Protein AF-A0A662U4V3-F1 (afdb_monomer_lite)

Structure (mmCIF, N/CA/C/O backbone):
data_AF-A0A662U4V3-F1
#
_entry.id   AF-A0A662U4V3-F1
#
loop_
_atom_site.group_PDB
_atom_site.id
_atom_site.type_symbol
_atom_site.label_atom_id
_atom_site.label_alt_id
_atom_site.label_comp_id
_atom_site.label_asym_id
_atom_site.label_entity_id
_atom_site.label_seq_id
_atom_site.pdbx_PDB_ins_code
_atom_site.Cartn_x
_atom_site.Cartn_y
_atom_site.Cartn_z
_atom_site.occupancy
_atom_site.B_iso_or_equiv
_atom_site.auth_seq_id
_atom_site.auth_comp_id
_atom_site.auth_asym_id
_atom_site.auth_atom_id
_atom_site.pdbx_PDB_model_num
ATOM 1 N N . MET A 1 1 ? -0.705 -22.284 9.590 1.00 71.38 1 MET A N 1
ATOM 2 C CA . MET A 1 1 ? 0.645 -21.890 10.061 1.00 71.38 1 MET A CA 1
ATOM 3 C C . MET A 1 1 ? 0.669 -20.380 10.175 1.00 71.38 1 MET A C 1
ATOM 5 O O . MET A 1 1 ? 0.145 -19.739 9.277 1.00 71.38 1 MET A O 1
ATOM 9 N N . TYR A 1 2 ? 1.238 -19.827 11.245 1.00 73.19 2 TYR A N 1
ATOM 10 C CA . TYR A 1 2 ? 1.371 -18.377 11.414 1.00 73.19 2 TYR A CA 1
ATOM 11 C C . TYR A 1 2 ? 2.826 -17.975 11.217 1.00 73.19 2 TYR A C 1
ATOM 13 O O . TYR A 1 2 ? 3.727 -18.619 11.755 1.00 73.19 2 TYR A O 1
ATOM 21 N N . THR A 1 3 ? 3.052 -16.923 10.439 1.00 84.19 3 THR A N 1
ATOM 22 C CA . THR A 1 3 ? 4.381 -16.379 10.160 1.00 84.19 3 THR A CA 1
ATOM 23 C C . THR A 1 3 ? 4.456 -14.939 10.651 1.00 84.19 3 THR A C 1
ATOM 25 O O . THR A 1 3 ? 3.456 -14.223 10.704 1.00 84.19 3 THR A O 1
ATOM 28 N N . SER A 1 4 ? 5.649 -14.518 11.068 1.00 83.00 4 SER A N 1
ATOM 29 C CA . SER A 1 4 ? 5.881 -13.163 11.565 1.00 83.00 4 SER A CA 1
ATOM 30 C C . SER A 1 4 ? 6.573 -12.346 10.480 1.00 83.00 4 SER A C 1
ATOM 32 O O . SER A 1 4 ? 7.665 -12.703 10.039 1.00 83.00 4 SER A O 1
ATOM 34 N N . VAL A 1 5 ? 5.942 -11.257 10.040 1.00 85.12 5 VAL A N 1
ATOM 35 C CA . VAL A 1 5 ? 6.480 -10.370 9.000 1.00 85.12 5 VAL A CA 1
ATOM 36 C C . VAL A 1 5 ? 7.008 -9.098 9.651 1.00 85.12 5 VAL A C 1
ATOM 38 O O . VAL A 1 5 ? 6.291 -8.410 10.378 1.00 85.12 5 VAL A O 1
ATOM 41 N N . LYS A 1 6 ? 8.273 -8.758 9.380 1.00 89.19 6 LYS A N 1
ATOM 42 C CA . LYS A 1 6 ? 8.843 -7.476 9.807 1.00 89.19 6 LYS A CA 1
ATOM 43 C C . LYS A 1 6 ? 8.342 -6.373 8.879 1.00 89.19 6 LYS A C 1
ATOM 45 O O . LYS A 1 6 ? 8.596 -6.402 7.680 1.00 89.19 6 LYS A O 1
ATOM 50 N N . LEU A 1 7 ? 7.656 -5.390 9.450 1.00 87.44 7 LEU A N 1
ATOM 51 C CA . LEU A 1 7 ? 7.131 -4.229 8.736 1.00 87.44 7 LEU A CA 1
ATOM 52 C C . LEU A 1 7 ? 7.881 -2.968 9.163 1.00 87.44 7 LEU A C 1
ATOM 54 O O . LEU A 1 7 ? 8.279 -2.827 10.321 1.00 87.44 7 LEU A O 1
ATOM 58 N N . LYS A 1 8 ? 8.034 -2.019 8.234 1.00 92.06 8 LYS A N 1
ATOM 59 C CA . LYS A 1 8 ? 8.493 -0.666 8.571 1.00 92.06 8 LYS A CA 1
ATOM 60 C C . LYS A 1 8 ? 7.479 0.001 9.508 1.00 92.06 8 LYS A C 1
ATOM 62 O O . LYS A 1 8 ? 6.274 -0.216 9.374 1.00 92.06 8 LYS A O 1
ATOM 67 N N . ILE A 1 9 ? 7.959 0.858 10.408 1.00 90.94 9 ILE A N 1
ATOM 68 C CA . ILE A 1 9 ? 7.118 1.570 11.389 1.00 90.94 9 ILE A CA 1
ATOM 69 C C . ILE A 1 9 ? 6.019 2.380 10.682 1.00 90.94 9 ILE A C 1
ATOM 71 O O . ILE A 1 9 ? 4.856 2.329 11.071 1.00 90.94 9 ILE A O 1
ATOM 75 N N . GLU A 1 10 ? 6.365 3.055 9.586 1.00 91.62 10 GLU A N 1
ATOM 76 C CA . GLU A 1 10 ? 5.419 3.825 8.771 1.00 91.62 10 GLU A CA 1
ATOM 77 C C . GLU A 1 10 ? 4.311 2.956 8.164 1.00 91.62 10 GLU A C 1
ATOM 79 O O . GLU A 1 10 ? 3.145 3.345 8.155 1.00 91.62 10 GLU A O 1
ATOM 84 N N . ALA A 1 11 ? 4.660 1.761 7.681 1.00 88.75 11 ALA A N 1
ATOM 85 C CA . ALA A 1 11 ? 3.692 0.830 7.108 1.00 88.75 11 ALA A CA 1
ATOM 86 C C . ALA A 1 11 ? 2.728 0.309 8.181 1.00 88.75 11 ALA A C 1
ATOM 88 O O . ALA A 1 11 ? 1.522 0.240 7.947 1.00 88.75 11 ALA A O 1
ATOM 89 N N . LYS A 1 12 ? 3.242 0.019 9.384 1.00 90.62 12 LYS A N 1
ATOM 90 C CA . LYS A 1 12 ? 2.412 -0.356 10.535 1.00 90.62 12 LYS A CA 1
ATOM 91 C C . LYS A 1 12 ? 1.433 0.762 10.909 1.00 90.62 12 LYS A C 1
ATOM 93 O O . LYS A 1 12 ? 0.255 0.484 11.102 1.00 90.62 12 LYS A O 1
ATOM 98 N N . LYS A 1 13 ? 1.890 2.019 10.937 1.00 93.12 13 LYS A N 1
ATOM 99 C CA . LYS A 1 13 ? 1.031 3.175 11.236 1.00 93.12 13 LYS A CA 1
ATOM 100 C C . LYS A 1 13 ? -0.113 3.315 10.225 1.00 93.12 13 LYS A C 1
ATOM 102 O O . LYS A 1 13 ? -1.259 3.487 10.623 1.00 93.12 13 LYS A O 1
ATOM 107 N N . LYS A 1 14 ? 0.167 3.155 8.926 1.00 93.38 14 LYS A N 1
ATOM 108 C CA . LYS A 1 14 ? -0.871 3.168 7.875 1.00 93.38 14 LYS A CA 1
ATOM 109 C C . LYS A 1 14 ? -1.901 2.047 8.055 1.00 93.38 14 LYS A C 1
ATOM 111 O O . LYS A 1 14 ? -3.091 2.267 7.844 1.00 93.38 14 LYS A O 1
ATOM 116 N N . LEU A 1 15 ? -1.457 0.856 8.460 1.00 92.50 15 LEU A N 1
ATOM 117 C CA . LEU A 1 15 ? -2.336 -0.276 8.781 1.00 92.50 15 LEU A CA 1
ATOM 118 C C . LEU A 1 15 ? -3.248 0.024 9.980 1.00 92.50 15 LEU A C 1
ATOM 120 O O . LEU A 1 15 ? -4.443 -0.265 9.930 1.00 92.50 15 LEU A O 1
ATOM 124 N N . GLU A 1 16 ? -2.712 0.639 11.035 1.00 92.06 16 GLU A N 1
ATOM 125 C CA . GLU A 1 16 ? -3.484 1.062 12.212 1.00 92.06 16 GLU A CA 1
ATOM 126 C C . GLU A 1 16 ? -4.493 2.169 11.877 1.00 92.06 16 GLU A C 1
ATOM 128 O O . GLU A 1 16 ? -5.644 2.107 12.311 1.00 92.06 16 GLU A O 1
ATOM 133 N N . GLU A 1 17 ? -4.108 3.143 11.049 1.00 94.06 17 GLU A N 1
ATOM 134 C CA . GLU A 1 17 ? -5.017 4.177 10.541 1.00 94.06 17 GLU A CA 1
ATOM 135 C C . GLU A 1 17 ? -6.165 3.567 9.728 1.00 94.06 17 GLU A C 1
ATOM 137 O 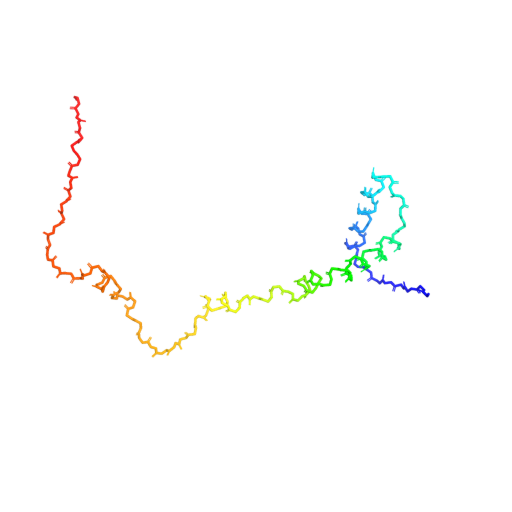O . GLU A 1 17 ? -7.324 3.955 9.890 1.00 94.06 17 GLU A O 1
ATOM 142 N N . LEU A 1 18 ? -5.871 2.582 8.876 1.00 93.25 18 LEU A N 1
ATOM 143 C CA . LEU A 1 18 ? -6.887 1.893 8.085 1.00 93.25 18 LEU A CA 1
ATOM 144 C C . LEU A 1 18 ? -7.825 1.067 8.977 1.00 93.25 18 LEU A C 1
ATOM 146 O O . LEU A 1 18 ? -9.042 1.116 8.800 1.00 93.25 18 LEU A O 1
ATOM 150 N N . GLN A 1 19 ? -7.291 0.393 9.999 1.00 93.44 19 GLN A N 1
ATOM 151 C CA . GLN A 1 19 ? -8.097 -0.282 11.017 1.00 93.44 19 GLN A CA 1
ATOM 152 C C . GLN A 1 19 ? -9.012 0.703 11.763 1.00 93.44 19 GLN A C 1
ATOM 154 O O . GLN A 1 19 ? -10.179 0.394 12.002 1.00 93.44 19 GLN A O 1
ATOM 159 N N . ALA A 1 20 ? -8.513 1.887 12.130 1.00 93.12 20 ALA A N 1
ATOM 160 C CA . ALA A 1 20 ? -9.308 2.917 12.794 1.00 93.12 20 ALA A CA 1
ATOM 161 C C . ALA A 1 20 ? -10.449 3.421 11.896 1.00 93.12 20 ALA A C 1
ATOM 163 O O . ALA A 1 20 ? -11.584 3.515 12.358 1.00 93.12 20 ALA A O 1
ATOM 164 N N . LYS A 1 21 ? -10.186 3.651 10.603 1.00 92.75 21 LYS A N 1
ATOM 165 C CA . LYS A 1 21 ? -11.226 4.004 9.621 1.00 92.75 21 LYS A CA 1
ATOM 166 C C . LYS A 1 21 ? -12.302 2.924 9.519 1.00 92.75 21 LYS A C 1
ATOM 168 O O . LYS A 1 21 ? -13.485 3.237 9.573 1.00 92.75 21 LYS A O 1
ATOM 173 N N . LEU A 1 22 ? -11.914 1.651 9.448 1.00 92.06 22 LEU A N 1
ATOM 174 C CA . LEU A 1 22 ? -12.871 0.539 9.420 1.00 92.06 22 LEU A CA 1
ATOM 175 C C . LEU A 1 22 ? -13.698 0.443 10.709 1.00 92.06 22 LEU A C 1
ATOM 177 O O . LEU A 1 22 ? -14.896 0.171 10.646 1.00 92.06 22 LEU A O 1
ATOM 181 N N . ARG A 1 23 ? -13.098 0.741 11.869 1.00 91.69 23 ARG A N 1
ATOM 182 C CA . ARG A 1 23 ? -13.833 0.825 13.141 1.00 91.69 23 ARG A CA 1
ATOM 183 C C . ARG A 1 23 ? -14.884 1.930 13.139 1.00 91.69 23 ARG A C 1
ATOM 185 O O . ARG A 1 23 ? -15.955 1.707 13.691 1.00 91.69 23 ARG A O 1
ATOM 192 N N . LEU A 1 24 ? -14.617 3.079 12.510 1.00 92.88 24 LEU A N 1
ATOM 193 C CA . LEU A 1 24 ? -15.620 4.142 12.345 1.00 92.88 24 LEU A CA 1
ATOM 194 C C . LEU A 1 24 ? -16.817 3.676 11.504 1.00 92.88 24 LEU A C 1
ATOM 196 O O . LEU A 1 24 ? -17.940 4.094 11.757 1.00 92.88 24 LEU A O 1
ATOM 200 N N . HIS A 1 25 ? -16.595 2.756 10.564 1.00 91.62 25 HIS A N 1
ATOM 201 C CA . HIS A 1 25 ? -17.655 2.090 9.799 1.00 91.62 25 HIS A CA 1
ATOM 202 C C . HIS A 1 25 ? -18.312 0.910 10.544 1.00 91.62 25 HIS A C 1
ATOM 204 O O . HIS A 1 25 ? -19.098 0.174 9.954 1.00 91.62 25 HIS A O 1
ATOM 210 N N . GLY A 1 26 ? -17.999 0.704 11.829 1.00 91.50 26 GLY A N 1
ATOM 211 C CA . GLY A 1 26 ? -18.568 -0.367 12.654 1.00 91.50 26 GLY A CA 1
ATOM 212 C C . GLY A 1 26 ? -17.909 -1.738 12.472 1.00 91.50 26 GLY A C 1
ATOM 213 O O . GLY A 1 26 ? -18.343 -2.712 13.084 1.00 91.50 26 GLY A O 1
ATOM 214 N N . ILE A 1 27 ? -16.842 -1.840 11.675 1.00 91.12 27 ILE A N 1
ATOM 215 C CA . ILE A 1 27 ? -16.161 -3.110 11.401 1.00 91.12 27 ILE A CA 1
ATOM 216 C C . ILE A 1 27 ? -14.999 -3.286 12.382 1.00 91.12 27 ILE A C 1
ATOM 218 O O . ILE A 1 27 ? -13.961 -2.624 12.296 1.00 91.12 27 ILE A O 1
ATOM 222 N N . LYS A 1 28 ? -15.151 -4.219 13.328 1.00 90.69 28 LYS A N 1
ATOM 223 C CA . LYS A 1 28 ? -14.088 -4.594 14.269 1.00 90.69 28 LYS A CA 1
ATOM 224 C C . LYS A 1 28 ? -13.261 -5.744 13.692 1.00 90.69 28 LYS A C 1
ATOM 226 O O . LYS A 1 28 ? -13.658 -6.899 13.775 1.00 90.69 28 LYS A O 1
ATOM 231 N N . ILE A 1 29 ? -12.090 -5.419 13.149 1.00 91.50 29 ILE A N 1
ATOM 232 C CA . ILE A 1 29 ? -11.138 -6.387 12.581 1.00 91.50 29 ILE A CA 1
ATOM 233 C C . ILE A 1 29 ? -9.794 -6.333 13.323 1.00 91.50 29 ILE A C 1
ATOM 235 O O . ILE A 1 29 ? -9.423 -5.280 13.850 1.00 91.50 29 ILE A O 1
ATOM 239 N N . SER A 1 30 ? -9.065 -7.451 13.416 1.00 91.38 30 SER A N 1
ATOM 240 C CA . SER A 1 30 ? -7.700 -7.472 13.974 1.00 91.38 30 SER A CA 1
ATOM 241 C C . SER A 1 30 ? -6.687 -6.986 12.928 1.00 91.38 30 SER A C 1
ATOM 243 O O . SER A 1 30 ? -6.966 -7.019 11.735 1.00 91.38 30 SER A O 1
ATOM 245 N N . LEU A 1 31 ? -5.496 -6.541 13.345 1.00 88.69 31 LEU A N 1
ATOM 246 C CA . LEU A 1 31 ? -4.457 -6.130 12.384 1.00 88.69 31 LEU A CA 1
ATOM 247 C C . LEU A 1 31 ? -3.988 -7.297 11.500 1.00 88.69 31 LEU A C 1
ATOM 249 O O . LEU A 1 31 ? -3.691 -7.087 10.331 1.00 88.69 31 LEU A O 1
ATOM 253 N N . GLN A 1 32 ? -3.953 -8.514 12.051 1.00 89.12 32 GLN A N 1
ATOM 254 C CA . GLN A 1 32 ? -3.581 -9.728 11.318 1.00 89.12 32 GLN A CA 1
ATOM 255 C C . GLN A 1 32 ? -4.602 -10.048 10.223 1.00 89.12 32 GLN A C 1
ATOM 257 O O . GLN A 1 32 ? -4.235 -10.129 9.059 1.00 89.12 32 GLN A O 1
ATOM 262 N N . SER A 1 33 ? -5.888 -10.115 10.577 1.00 89.50 33 SER A N 1
ATOM 263 C CA . SER A 1 33 ? -6.960 -10.386 9.605 1.00 89.50 33 SER A CA 1
ATOM 264 C C . SER A 1 33 ? -7.112 -9.272 8.568 1.00 89.50 33 SER A C 1
ATOM 266 O O . SER A 1 33 ? -7.446 -9.533 7.415 1.00 89.50 33 SER A O 1
ATOM 268 N N . LEU A 1 34 ? -6.826 -8.023 8.945 1.00 91.25 34 LEU A N 1
ATOM 269 C CA . LEU A 1 34 ? -6.773 -6.920 7.992 1.00 91.25 34 LEU A CA 1
ATOM 270 C C . LEU A 1 34 ? -5.638 -7.099 6.978 1.00 91.25 34 LEU A C 1
ATOM 272 O O . LEU A 1 34 ? -5.845 -6.874 5.789 1.00 91.25 34 LEU A O 1
ATOM 276 N N . LEU A 1 35 ? -4.452 -7.504 7.438 1.00 90.81 35 LEU A N 1
ATOM 277 C CA . LEU A 1 35 ? -3.312 -7.767 6.565 1.00 90.81 35 LEU A CA 1
ATOM 278 C C . LEU A 1 35 ? -3.591 -8.944 5.623 1.00 90.81 35 LEU A C 1
ATOM 280 O O . LEU A 1 35 ? -3.316 -8.828 4.435 1.00 90.81 35 LEU A O 1
ATOM 284 N N . GLU A 1 36 ? -4.181 -10.028 6.128 1.00 89.88 36 GLU A N 1
ATOM 285 C CA . GLU A 1 36 ? -4.603 -11.179 5.317 1.00 89.88 36 GLU A CA 1
ATOM 286 C C . GLU A 1 36 ? -5.568 -10.749 4.205 1.00 89.88 36 GLU A C 1
ATOM 288 O O . GLU A 1 36 ? -5.311 -11.018 3.035 1.00 89.88 36 GLU A O 1
ATOM 293 N N . LYS A 1 37 ? -6.603 -9.964 4.534 1.00 91.44 37 LYS A N 1
ATOM 294 C CA . LYS A 1 37 ? -7.540 -9.436 3.529 1.00 91.44 37 LYS A CA 1
ATOM 295 C C . LYS A 1 37 ? -6.890 -8.502 2.514 1.00 91.44 37 LYS A C 1
ATOM 297 O O . LYS A 1 37 ? -7.278 -8.493 1.352 1.00 91.44 37 LYS A O 1
ATOM 302 N N . LEU A 1 38 ? -5.923 -7.689 2.932 1.00 90.25 38 LEU A N 1
ATOM 303 C CA . LEU A 1 38 ? -5.186 -6.825 2.007 1.00 90.25 38 LEU A CA 1
ATOM 304 C C . LEU A 1 38 ? -4.309 -7.637 1.050 1.00 90.25 38 LEU A C 1
ATOM 306 O O . LEU A 1 38 ? -4.159 -7.243 -0.103 1.00 90.25 38 LEU A O 1
ATOM 310 N N . ILE A 1 39 ? -3.756 -8.760 1.514 1.00 89.38 39 ILE A N 1
ATOM 311 C CA . ILE A 1 39 ? -3.019 -9.697 0.663 1.00 89.38 39 ILE A CA 1
ATOM 312 C C . ILE A 1 39 ? -3.978 -10.344 -0.342 1.00 89.38 39 ILE A C 1
ATOM 314 O O . ILE A 1 39 ? -3.684 -10.310 -1.532 1.00 89.38 39 ILE A O 1
ATOM 318 N N . GLU A 1 40 ? -5.136 -10.846 0.103 1.00 90.00 40 GLU A N 1
ATOM 319 C CA . GLU A 1 40 ? -6.181 -11.402 -0.777 1.00 90.00 40 GLU A CA 1
ATOM 320 C C . GLU A 1 40 ? -6.590 -10.400 -1.870 1.00 90.00 40 GLU A C 1
ATOM 322 O O . GLU A 1 40 ? -6.517 -10.712 -3.056 1.00 90.00 40 GLU A O 1
ATOM 327 N N . LEU A 1 41 ? -6.909 -9.159 -1.485 1.00 89.31 41 LEU A N 1
ATOM 328 C CA . LEU A 1 41 ? -7.249 -8.082 -2.424 1.00 89.31 41 LEU A CA 1
ATOM 329 C C . LEU A 1 41 ? -6.104 -7.743 -3.385 1.00 89.31 41 LEU A C 1
ATOM 331 O O . LEU A 1 41 ? -6.345 -7.342 -4.524 1.00 89.31 41 LEU A O 1
ATOM 335 N N . GLY A 1 42 ? -4.862 -7.855 -2.917 1.00 86.19 42 GLY A N 1
ATOM 336 C CA . GLY A 1 42 ? -3.680 -7.654 -3.741 1.00 86.19 42 GLY A CA 1
ATOM 337 C C . GLY A 1 42 ? -3.528 -8.733 -4.813 1.00 86.19 42 GLY A C 1
ATOM 338 O O . GLY A 1 42 ? -3.206 -8.405 -5.951 1.00 86.19 42 GLY A O 1
ATOM 339 N N . PHE A 1 43 ? -3.818 -9.990 -4.469 1.00 84.50 43 PHE A N 1
ATOM 340 C CA . PHE A 1 43 ? -3.828 -11.106 -5.417 1.00 84.50 43 PHE A CA 1
ATOM 341 C C . PHE A 1 43 ? -4.989 -11.019 -6.411 1.00 84.50 43 PHE A C 1
ATOM 343 O O . PHE A 1 43 ? -4.783 -11.241 -7.598 1.00 84.50 43 PHE A O 1
ATOM 350 N N . GLU A 1 44 ? -6.190 -10.633 -5.972 1.00 87.50 44 GLU A N 1
ATOM 351 C CA . GLU A 1 44 ? -7.326 -10.414 -6.884 1.00 87.50 44 GLU A CA 1
ATOM 352 C C . GLU A 1 44 ? -7.056 -9.299 -7.906 1.00 87.50 44 GLU A C 1
ATOM 354 O O . GLU A 1 44 ? -7.616 -9.293 -9.001 1.00 87.50 44 GLU A O 1
ATOM 359 N N . ARG A 1 45 ? -6.198 -8.339 -7.547 1.00 85.69 45 ARG A N 1
ATOM 360 C CA . ARG A 1 45 ? -5.819 -7.189 -8.375 1.00 85.69 45 ARG A CA 1
ATOM 361 C C . ARG A 1 45 ? -4.354 -7.253 -8.795 1.00 85.69 45 ARG A C 1
ATOM 363 O O . ARG A 1 45 ? -3.659 -6.233 -8.771 1.00 85.69 45 ARG A O 1
ATOM 370 N N . GLU A 1 46 ? -3.901 -8.441 -9.185 1.00 78.25 46 GLU A N 1
ATOM 371 C CA . GLU A 1 46 ? -2.505 -8.716 -9.531 1.00 78.25 46 GLU A CA 1
ATOM 372 C C . GLU A 1 46 ? -1.940 -7.703 -10.539 1.00 78.25 46 GLU A C 1
ATOM 374 O O . GLU A 1 46 ? -0.873 -7.144 -10.308 1.00 78.25 46 GLU A O 1
ATOM 379 N N . GLU A 1 47 ? -2.687 -7.365 -11.594 1.00 76.19 47 GLU A N 1
ATOM 380 C CA . GLU A 1 47 ? -2.262 -6.396 -12.617 1.00 76.19 47 GLU A CA 1
ATOM 381 C C . GLU A 1 47 ? -1.936 -5.007 -12.042 1.00 76.19 47 GLU A C 1
ATOM 383 O O . GLU A 1 47 ? -0.934 -4.385 -12.406 1.00 76.19 47 GLU A O 1
ATOM 388 N N . LEU A 1 48 ? -2.748 -4.517 -11.098 1.00 78.94 48 LEU A N 1
ATOM 389 C CA . LEU A 1 48 ? -2.502 -3.235 -10.432 1.00 78.94 48 LEU A CA 1
ATOM 390 C C . LEU A 1 48 ? -1.273 -3.316 -9.527 1.00 78.94 48 LEU A C 1
ATOM 392 O O . LEU A 1 48 ? -0.507 -2.355 -9.433 1.00 78.94 48 LEU A O 1
ATOM 396 N N . LEU A 1 49 ? -1.067 -4.461 -8.882 1.00 78.75 49 LEU A N 1
ATOM 397 C CA . LEU A 1 49 ? 0.067 -4.703 -8.002 1.00 78.75 49 LEU A CA 1
ATOM 398 C C . LEU A 1 49 ? 1.373 -4.792 -8.805 1.00 78.75 49 LEU A C 1
ATOM 400 O O . LEU A 1 49 ? 2.353 -4.139 -8.445 1.00 78.75 49 LEU A O 1
ATOM 404 N N . ILE A 1 50 ? 1.348 -5.489 -9.945 1.00 78.31 50 ILE A N 1
ATOM 405 C CA . ILE A 1 50 ? 2.433 -5.516 -10.928 1.00 78.31 50 ILE A CA 1
ATOM 406 C C . ILE A 1 50 ? 2.731 -4.094 -11.390 1.00 78.31 50 ILE A C 1
ATOM 408 O O . ILE A 1 50 ? 3.876 -3.684 -11.289 1.00 78.31 50 ILE A O 1
ATOM 412 N N . SER A 1 51 ? 1.729 -3.309 -11.797 1.00 76.81 51 SER A N 1
ATOM 413 C CA . SER A 1 51 ? 1.950 -1.932 -12.272 1.00 76.81 51 SER A CA 1
ATOM 414 C C . SER A 1 51 ? 2.567 -1.001 -11.215 1.00 76.81 51 SER A C 1
ATOM 416 O O . SER A 1 51 ? 3.345 -0.103 -11.545 1.00 76.81 51 SER A O 1
ATOM 418 N N . MET A 1 52 ? 2.250 -1.216 -9.932 1.00 75.38 52 MET A N 1
ATOM 419 C CA . MET A 1 52 ? 2.840 -0.462 -8.823 1.00 75.38 52 MET A CA 1
ATOM 420 C C . MET A 1 52 ? 4.277 -0.899 -8.523 1.00 75.38 52 MET A C 1
ATOM 422 O O . MET A 1 52 ? 5.098 -0.058 -8.155 1.00 75.38 52 MET A O 1
ATOM 426 N N . LEU A 1 53 ? 4.586 -2.193 -8.661 1.00 76.38 53 LEU A N 1
ATOM 427 C CA . LEU A 1 53 ? 5.899 -2.762 -8.340 1.00 76.38 53 LEU A CA 1
ATOM 428 C C . LEU A 1 53 ? 6.891 -2.716 -9.499 1.00 76.38 53 LEU A C 1
ATOM 430 O O . LEU A 1 53 ? 8.086 -2.554 -9.263 1.00 76.38 53 LEU A O 1
ATOM 434 N N . SER A 1 54 ? 6.417 -2.832 -10.739 1.00 71.19 54 SER A N 1
ATOM 435 C CA . SER A 1 54 ? 7.247 -2.804 -11.945 1.00 71.19 54 SER A CA 1
ATOM 436 C C . SER A 1 54 ? 7.942 -1.457 -12.134 1.00 71.19 54 SER A C 1
ATOM 438 O O . SER A 1 54 ? 8.847 -1.342 -12.957 1.00 71.19 54 SER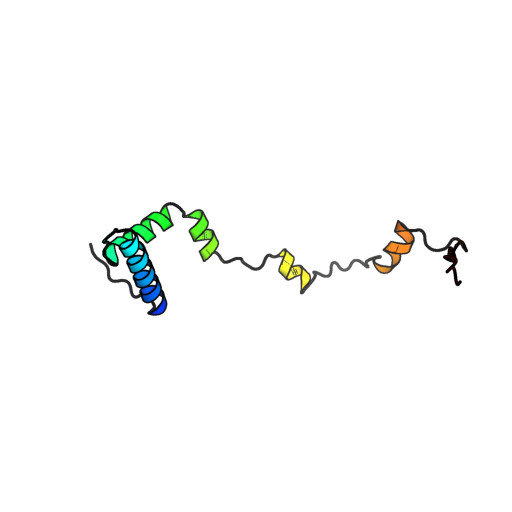 A O 1
ATOM 440 N N . GLY A 1 55 ? 7.531 -0.443 -11.364 1.00 56.59 55 GLY A N 1
ATOM 441 C CA . GLY A 1 55 ? 7.904 0.938 -11.580 1.00 56.59 55 GLY A CA 1
ATOM 442 C C . GLY A 1 55 ? 7.319 1.420 -12.903 1.00 56.59 55 GLY A C 1
ATOM 443 O O . GLY A 1 55 ? 7.244 0.699 -13.898 1.00 56.59 55 GLY A O 1
ATOM 444 N N . ARG A 1 56 ? 6.941 2.691 -12.970 1.00 56.66 56 ARG A N 1
ATOM 445 C CA . ARG A 1 56 ? 7.021 3.375 -14.258 1.00 56.66 56 ARG A CA 1
ATOM 446 C C . ARG A 1 56 ? 8.508 3.456 -14.578 1.00 56.66 56 ARG A C 1
ATOM 448 O O . ARG A 1 56 ? 9.158 4.421 -14.187 1.00 56.66 56 ARG A O 1
ATOM 455 N N . GLY A 1 57 ? 9.068 2.410 -15.187 1.00 54.81 57 GLY A N 1
ATOM 456 C CA . GLY A 1 57 ? 10.334 2.550 -15.886 1.00 54.81 57 GLY A CA 1
ATOM 457 C C . GLY A 1 57 ? 10.175 3.774 -16.776 1.00 54.81 57 GLY A C 1
ATOM 458 O O . GLY A 1 57 ? 9.198 3.839 -17.519 1.00 54.81 57 GLY A O 1
ATOM 459 N N . GLU A 1 58 ? 11.026 4.784 -16.576 1.00 57.34 58 GLU A N 1
ATOM 460 C CA . GLU A 1 58 ? 11.016 6.018 -17.362 1.00 57.34 58 GLU A CA 1
ATOM 461 C C . GLU A 1 58 ? 10.765 5.659 -18.821 1.00 57.34 58 GLU A C 1
ATOM 463 O O . GLU A 1 58 ? 11.539 4.882 -19.394 1.00 57.34 58 GLU A O 1
ATOM 468 N N . ASP A 1 59 ? 9.656 6.168 -19.362 1.00 63.97 59 ASP A N 1
ATOM 469 C CA . ASP A 1 59 ? 9.229 5.874 -20.721 1.00 63.97 59 ASP A CA 1
ATOM 470 C C . ASP A 1 59 ? 10.443 6.068 -21.642 1.00 63.97 59 ASP A C 1
ATOM 472 O O . ASP A 1 59 ? 11.084 7.127 -21.590 1.00 63.97 59 ASP A O 1
ATOM 476 N N . PRO A 1 60 ? 10.834 5.051 -22.427 1.00 64.38 60 PRO A N 1
ATOM 477 C CA . PRO A 1 60 ? 11.975 5.169 -23.322 1.00 64.38 60 PRO A CA 1
ATOM 478 C C . PRO A 1 60 ? 11.864 6.403 -24.230 1.00 64.38 60 PRO A C 1
ATOM 480 O O . PRO A 1 60 ? 12.889 7.019 -24.519 1.00 64.38 60 PRO A O 1
ATOM 483 N N . MET A 1 61 ? 10.648 6.842 -24.590 1.00 69.19 61 MET A N 1
ATOM 484 C CA . MET A 1 61 ? 10.436 8.100 -25.315 1.00 69.19 61 MET A CA 1
ATOM 485 C C . MET A 1 61 ? 10.832 9.335 -24.498 1.00 69.19 61 MET A C 1
ATOM 487 O O . MET A 1 61 ? 11.441 10.256 -25.037 1.00 69.19 61 MET A O 1
ATOM 491 N N . LEU A 1 62 ? 10.553 9.359 -23.192 1.00 68.94 62 LEU A N 1
ATOM 492 C CA . LEU A 1 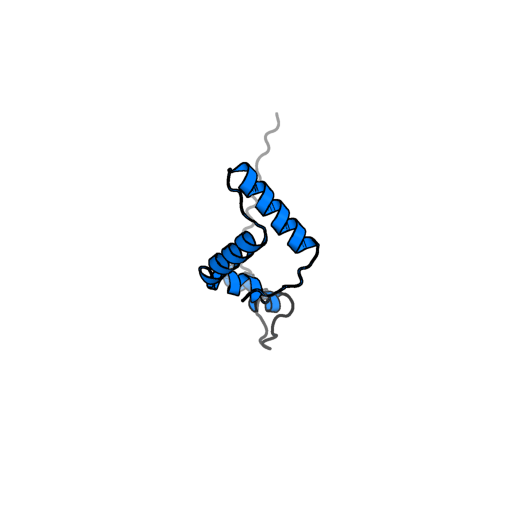62 ? 10.947 10.465 -22.312 1.00 68.94 62 LEU A CA 1
ATOM 493 C C . LEU A 1 62 ? 12.468 10.532 -22.116 1.00 68.94 62 LEU A C 1
ATOM 495 O O . LEU A 1 62 ? 13.019 11.623 -21.970 1.00 68.94 62 LEU A O 1
ATOM 499 N N . LYS A 1 63 ? 13.173 9.396 -22.175 1.00 70.31 63 LYS A N 1
ATOM 500 C CA . LYS A 1 63 ? 14.647 9.385 -22.173 1.00 70.31 63 LYS A CA 1
ATOM 501 C C . LYS A 1 63 ? 15.230 10.019 -23.437 1.00 70.31 63 LYS A C 1
ATOM 503 O O . LYS A 1 63 ? 16.220 10.746 -23.344 1.00 70.31 63 LYS A O 1
ATOM 508 N N . LEU A 1 64 ? 14.595 9.786 -24.587 1.00 71.44 64 LEU A N 1
ATOM 509 C CA . LEU A 1 64 ? 15.015 10.337 -25.879 1.00 71.44 64 LEU A CA 1
ATOM 510 C C . LEU A 1 64 ? 14.844 11.861 -25.969 1.00 71.44 64 LEU A C 1
ATOM 512 O O . LEU A 1 64 ? 15.553 12.489 -26.744 1.00 71.44 64 LEU A O 1
ATOM 516 N N . LEU A 1 65 ? 13.978 12.475 -25.154 1.00 74.00 65 LEU A N 1
ATOM 517 C CA . LEU A 1 65 ? 13.869 13.939 -25.084 1.00 74.00 65 LEU A CA 1
ATOM 518 C C . LEU A 1 65 ? 15.124 14.596 -24.487 1.00 74.00 65 LEU A C 1
ATOM 520 O O . LEU A 1 65 ? 15.525 15.667 -24.929 1.00 74.00 65 LEU A O 1
ATOM 524 N N . ASN A 1 66 ? 15.750 13.965 -23.488 1.00 76.69 66 ASN A N 1
ATOM 525 C CA . ASN A 1 66 ? 16.938 14.513 -22.819 1.00 76.69 66 ASN A CA 1
ATOM 526 C C . ASN A 1 66 ? 18.242 14.185 -23.560 1.00 76.69 66 ASN A C 1
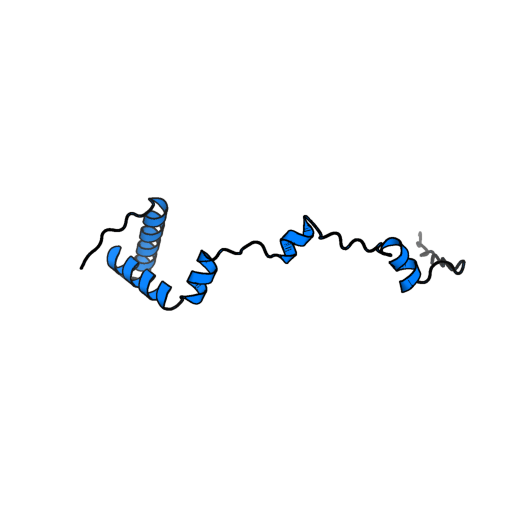ATOM 528 O O . ASN A 1 66 ? 19.219 14.926 -23.460 1.00 76.69 66 ASN A O 1
ATOM 532 N N . LYS A 1 67 ? 18.277 13.045 -24.258 1.00 78.00 67 LYS A N 1
ATOM 533 C CA . LYS A 1 67 ? 19.404 12.597 -25.082 1.00 78.00 67 LYS A CA 1
ATOM 534 C C . LYS A 1 67 ? 18.859 12.015 -26.386 1.00 78.00 67 LYS A C 1
ATOM 536 O O . LYS A 1 67 ? 18.691 10.794 -26.466 1.00 78.00 67 LYS A O 1
ATOM 541 N N . PRO A 1 68 ? 18.541 12.865 -27.375 1.00 73.44 68 PRO A N 1
ATOM 542 C CA . PRO A 1 68 ? 18.103 12.379 -28.670 1.00 73.44 68 PRO A CA 1
ATOM 543 C C . PRO A 1 68 ? 19.221 11.557 -29.311 1.00 73.44 68 PRO A C 1
ATOM 545 O O . PRO A 1 68 ? 20.404 11.878 -29.185 1.00 73.44 68 PRO A O 1
ATOM 548 N N . LEU A 1 69 ? 18.836 10.466 -29.967 1.00 75.81 69 LEU A N 1
ATOM 549 C CA . LEU A 1 69 ? 19.754 9.692 -30.790 1.00 75.81 69 LEU A CA 1
ATOM 550 C C . LEU A 1 69 ? 20.098 10.532 -32.024 1.00 75.81 69 LEU A C 1
ATOM 552 O O . LEU A 1 69 ? 19.195 10.910 -32.769 1.00 75.81 69 LEU A O 1
ATOM 556 N N . ASP A 1 70 ? 21.380 10.832 -32.221 1.00 76.81 70 ASP A N 1
ATOM 557 C CA . ASP A 1 70 ? 21.853 11.486 -33.437 1.00 76.81 70 ASP A CA 1
ATOM 558 C C . ASP A 1 70 ? 21.850 10.464 -34.582 1.00 76.81 70 ASP A C 1
ATOM 560 O O . ASP A 1 70 ? 22.594 9.482 -34.562 1.00 76.81 70 ASP A O 1
ATOM 564 N N . TRP A 1 71 ? 20.958 10.668 -35.551 1.00 74.44 71 TRP A N 1
ATOM 565 C CA . TRP A 1 71 ? 20.809 9.796 -36.716 1.00 74.44 71 TRP A CA 1
ATOM 566 C C . TRP A 1 71 ? 21.839 10.096 -37.814 1.00 74.44 71 TRP A C 1
ATOM 568 O O . TRP A 1 71 ? 21.867 9.382 -38.817 1.00 74.44 71 TRP A O 1
ATOM 578 N N . GLY A 1 72 ? 22.682 11.126 -37.648 1.00 75.62 72 GLY A N 1
ATOM 579 C CA . GLY A 1 72 ? 23.696 11.517 -38.632 1.00 75.62 72 GLY A CA 1
ATOM 580 C C . GLY A 1 72 ? 23.111 12.036 -39.949 1.00 75.62 72 GLY A C 1
ATOM 581 O O . GLY A 1 72 ? 23.804 12.062 -40.965 1.00 75.62 72 GLY A O 1
ATOM 582 N N . VAL A 1 73 ? 21.830 12.413 -39.945 1.00 76.25 73 VAL A N 1
ATOM 583 C CA . VAL A 1 73 ? 21.133 13.014 -41.082 1.00 76.25 73 VAL A CA 1
ATOM 584 C C . VAL A 1 73 ? 21.007 14.502 -40.801 1.00 76.25 73 VAL A C 1
ATOM 586 O O . VAL A 1 73 ? 20.418 14.880 -39.791 1.00 76.25 73 VAL A O 1
ATOM 589 N N . GLU A 1 74 ? 21.552 15.333 -41.689 1.00 72.69 74 GLU A N 1
ATOM 590 C CA . GLU A 1 74 ? 21.370 16.783 -41.615 1.00 72.69 74 GLU A CA 1
ATOM 591 C C . GLU A 1 74 ? 19.877 17.107 -41.713 1.00 72.69 74 GLU A C 1
ATOM 593 O O . GLU A 1 74 ? 19.211 16.769 -42.698 1.00 72.69 74 GLU A O 1
ATOM 598 N N . ASP A 1 75 ? 19.329 17.723 -40.669 1.00 70.69 75 ASP A N 1
ATOM 599 C CA . ASP A 1 75 ? 17.927 18.086 -40.638 1.00 70.69 75 ASP A CA 1
ATOM 600 C C . ASP A 1 75 ? 17.711 19.422 -41.354 1.00 70.69 75 ASP A C 1
ATOM 602 O O . ASP A 1 75 ? 18.382 20.424 -41.126 1.00 70.69 75 ASP A O 1
ATOM 606 N N . ALA A 1 76 ? 16.710 19.466 -42.229 1.00 71.94 76 ALA A N 1
ATOM 607 C CA . ALA A 1 76 ? 16.287 20.704 -42.876 1.00 71.94 76 ALA A CA 1
ATOM 608 C C . ALA A 1 76 ? 15.379 21.547 -41.957 1.00 71.94 76 ALA A C 1
ATOM 610 O O . ALA A 1 76 ? 14.523 22.282 -42.449 1.00 71.94 76 ALA A O 1
ATOM 611 N N . SER A 1 77 ? 15.517 21.426 -40.630 1.00 70.19 77 SER A N 1
ATOM 612 C CA . SER A 1 77 ? 14.621 22.062 -39.652 1.00 70.19 77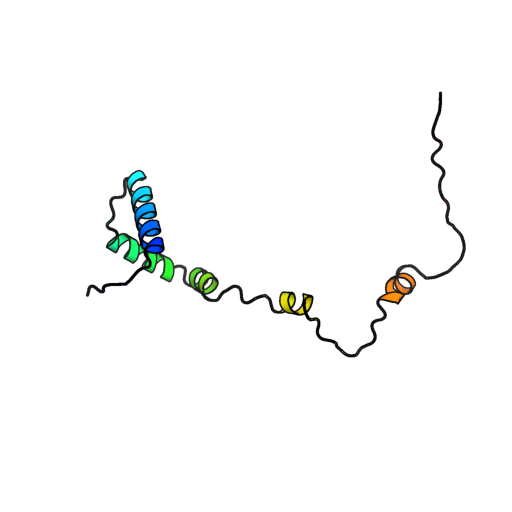 SER A CA 1
ATOM 613 C C . SER A 1 77 ? 14.570 23.583 -39.808 1.00 70.19 77 SER A C 1
ATOM 615 O O . SER A 1 77 ? 13.519 24.197 -39.647 1.00 70.19 77 SER A O 1
ATOM 617 N N . THR A 1 78 ? 15.677 24.185 -40.233 1.00 74.56 78 THR A N 1
ATOM 618 C CA . THR A 1 78 ? 15.798 25.618 -40.532 1.00 74.56 78 THR A CA 1
ATOM 619 C C . THR A 1 78 ? 15.066 26.059 -41.803 1.00 74.56 78 THR A C 1
ATOM 621 O O . THR A 1 78 ? 14.808 27.246 -41.968 1.00 74.56 78 THR A O 1
ATOM 624 N N . ARG A 1 79 ? 14.693 25.126 -42.688 1.00 73.31 79 ARG A N 1
ATOM 625 C CA . ARG A 1 79 ? 14.004 25.378 -43.970 1.00 73.31 79 ARG A CA 1
ATOM 626 C C . ARG A 1 79 ? 12.526 24.996 -43.952 1.00 73.31 79 ARG A C 1
ATOM 628 O O . ARG A 1 79 ? 11.862 25.020 -44.993 1.00 73.31 79 ARG A O 1
ATOM 635 N N . ILE A 1 80 ? 12.004 24.622 -42.784 1.00 78.00 80 ILE A N 1
ATOM 636 C CA . ILE A 1 80 ? 10.595 24.249 -42.625 1.00 78.00 80 ILE A CA 1
ATOM 637 C C . ILE A 1 80 ? 9.698 25.401 -43.082 1.00 78.00 80 ILE A C 1
ATOM 639 O O . ILE A 1 80 ? 8.772 25.170 -43.857 1.00 78.00 80 ILE A O 1
ATOM 643 N N . ASP A 1 81 ? 10.013 26.633 -42.680 1.00 75.44 81 ASP A N 1
ATOM 644 C CA . ASP A 1 81 ? 9.191 27.794 -43.018 1.00 75.44 81 ASP A CA 1
ATOM 645 C C . ASP A 1 81 ? 9.199 28.097 -44.519 1.00 75.44 81 ASP A C 1
ATOM 647 O O . ASP A 1 81 ? 8.154 28.368 -45.104 1.00 75.44 81 ASP A O 1
ATOM 651 N N . GLU A 1 82 ? 10.351 27.968 -45.176 1.00 80.25 82 GLU A N 1
ATOM 652 C CA . GLU A 1 82 ? 10.466 28.150 -46.625 1.00 80.25 82 GLU A CA 1
ATOM 653 C C . GLU A 1 82 ? 9.648 27.106 -47.395 1.00 80.25 82 GLU A C 1
ATOM 655 O O . GLU A 1 82 ? 9.034 27.425 -48.412 1.00 80.25 82 GLU A O 1
ATOM 660 N N . THR A 1 83 ? 9.620 25.868 -46.894 1.00 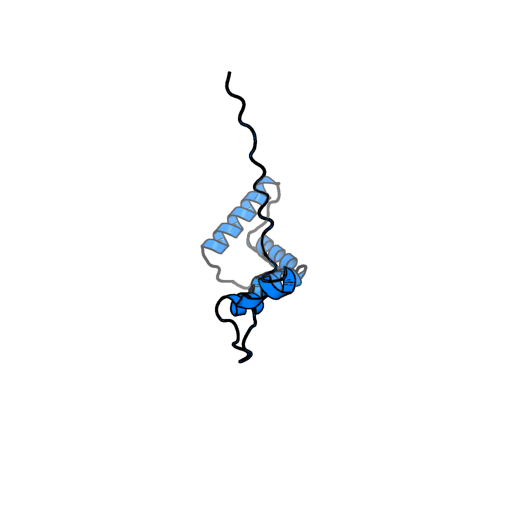77.44 83 THR A N 1
ATOM 661 C CA . THR A 1 83 ? 8.949 24.734 -47.546 1.00 77.44 83 THR A CA 1
ATOM 662 C C . THR A 1 83 ? 7.439 24.739 -47.301 1.00 77.44 83 THR A C 1
ATOM 664 O O . THR A 1 83 ? 6.669 24.431 -48.208 1.00 77.44 83 THR A O 1
ATOM 667 N N . LEU A 1 84 ? 7.002 25.075 -46.083 1.00 74.94 84 LEU A N 1
ATOM 668 C CA . LEU A 1 84 ? 5.585 25.088 -45.707 1.00 74.94 84 LEU A CA 1
ATOM 669 C C . LEU A 1 84 ? 4.889 26.399 -46.067 1.00 74.94 84 LEU A C 1
ATOM 671 O O . LEU A 1 84 ? 3.714 26.378 -46.432 1.00 74.94 84 LEU A O 1
ATOM 675 N N . TYR A 1 85 ? 5.591 27.527 -45.966 1.00 78.38 85 TYR A N 1
ATOM 676 C CA . TYR A 1 85 ? 5.001 28.856 -46.136 1.00 78.38 85 TYR A CA 1
ATOM 677 C C . TYR A 1 85 ? 5.517 29.607 -47.367 1.00 78.38 85 TYR A C 1
ATOM 679 O O . TYR A 1 85 ? 4.953 30.648 -47.700 1.00 78.38 85 TYR A O 1
ATOM 687 N N . GLY A 1 86 ? 6.510 29.068 -48.084 1.00 70.50 86 GLY A N 1
ATOM 688 C CA . GLY A 1 86 ? 7.059 29.678 -49.294 1.00 70.50 86 GLY A CA 1
ATOM 689 C C . GLY A 1 86 ? 7.961 30.866 -48.964 1.00 70.50 86 GLY A C 1
ATOM 690 O O . GLY A 1 86 ? 7.494 31.985 -48.763 1.00 70.50 86 GLY A O 1
ATOM 691 N N . GLY A 1 87 ? 9.270 30.630 -48.918 1.00 63.34 87 GLY A N 1
ATOM 692 C CA . GLY A 1 87 ? 10.265 31.682 -48.708 1.00 63.34 87 GLY A CA 1
ATOM 693 C C . GLY A 1 87 ? 10.446 32.562 -49.949 1.00 63.34 87 GLY A C 1
ATOM 694 O O . GLY A 1 87 ? 10.883 32.080 -50.987 1.00 63.34 87 GLY A O 1
ATOM 695 N N . GLU A 1 88 ? 10.133 33.851 -49.798 1.00 63.06 88 GLU A N 1
ATOM 696 C CA . GLU A 1 88 ? 10.444 34.977 -50.695 1.00 63.06 88 GLU A CA 1
ATOM 697 C C . GLU A 1 88 ? 9.747 35.031 -52.072 1.00 63.06 88 GLU A C 1
ATOM 699 O O . GLU A 1 88 ? 10.344 34.838 -53.128 1.00 63.06 88 GLU A O 1
ATOM 704 N N . VAL A 1 89 ? 8.495 35.505 -52.076 1.00 49.84 89 VAL A N 1
ATOM 705 C CA . VAL A 1 89 ? 7.995 36.376 -53.156 1.00 49.84 89 VAL A CA 1
ATOM 706 C C . VAL A 1 89 ? 7.496 37.673 -52.520 1.00 49.84 89 VAL A C 1
ATOM 708 O O . VAL A 1 89 ? 6.696 37.660 -51.588 1.00 49.84 89 VAL A O 1
ATOM 711 N N . GLY A 1 90 ? 8.042 38.796 -52.983 1.00 48.78 90 GLY A N 1
ATOM 712 C CA . GLY A 1 90 ? 7.983 40.101 -52.331 1.00 48.78 90 GLY A CA 1
ATOM 713 C C . GLY A 1 90 ? 6.606 40.608 -51.869 1.00 48.78 90 GLY A C 1
ATOM 714 O O . GLY A 1 90 ? 5.586 40.473 -52.536 1.00 48.78 90 GLY A O 1
ATOM 715 N N . SER A 1 91 ? 6.651 41.340 -50.754 1.00 51.19 91 SER A N 1
ATOM 716 C CA . SER A 1 91 ? 5.896 42.582 -50.551 1.00 51.19 91 SER A CA 1
ATOM 717 C C . SER A 1 91 ? 4.363 42.526 -50.593 1.00 51.19 91 SER A C 1
ATOM 719 O O . SER A 1 91 ? 3.761 43.213 -51.409 1.00 51.19 91 SER A O 1
ATOM 721 N N . ILE A 1 92 ? 3.700 41.876 -49.628 1.00 51.78 92 ILE A N 1
ATOM 722 C CA . ILE A 1 92 ? 2.357 42.326 -49.188 1.00 51.78 92 ILE A CA 1
ATOM 723 C C . ILE A 1 92 ? 2.243 42.270 -47.655 1.00 51.78 92 ILE A C 1
ATOM 725 O O . ILE A 1 92 ? 1.389 41.597 -47.086 1.00 51.78 92 ILE A O 1
ATOM 729 N N . HIS A 1 93 ? 3.079 43.043 -46.956 1.00 47.62 93 HIS A N 1
ATOM 730 C CA . HIS A 1 93 ? 2.741 43.500 -45.605 1.00 47.62 93 HIS A CA 1
ATOM 731 C C . HIS A 1 93 ? 1.632 44.559 -45.716 1.00 47.62 93 HIS A C 1
ATOM 733 O O . HIS A 1 93 ? 1.888 45.762 -45.699 1.00 47.62 93 HIS A O 1
ATOM 739 N N . ARG A 1 94 ? 0.371 44.130 -45.841 1.00 48.62 94 ARG A N 1
ATOM 740 C CA . ARG A 1 94 ? -0.773 45.016 -45.577 1.00 48.62 94 ARG A CA 1
ATOM 741 C C . ARG A 1 94 ? -0.972 45.097 -44.066 1.00 48.62 94 ARG A C 1
ATOM 743 O O . ARG A 1 94 ? -1.847 44.448 -43.505 1.00 48.62 94 ARG A O 1
ATOM 750 N N . HIS A 1 95 ? -0.141 45.904 -43.408 1.00 47.72 95 HIS A N 1
ATOM 751 C CA . HIS A 1 95 ? -0.424 46.365 -42.054 1.00 47.72 95 HIS A CA 1
ATOM 752 C C . HIS A 1 95 ? -1.694 47.225 -42.112 1.00 47.72 95 HIS A C 1
ATOM 754 O O . HIS A 1 95 ? -1.673 48.395 -42.499 1.00 47.72 95 HIS A O 1
ATOM 760 N N . MET A 1 96 ? -2.830 46.617 -41.784 1.00 47.62 96 MET A N 1
ATOM 761 C CA . MET A 1 96 ? -4.116 47.292 -41.704 1.00 47.62 96 MET A CA 1
ATOM 762 C C . MET A 1 96 ? -4.089 48.200 -40.469 1.00 47.62 96 MET A C 1
ATOM 764 O O . MET A 1 96 ? -4.219 47.740 -39.338 1.00 47.62 96 MET A O 1
ATOM 768 N N . TYR A 1 97 ? -3.845 49.496 -40.673 1.00 43.59 97 TYR A N 1
ATOM 769 C CA . TYR A 1 97 ? -3.915 50.486 -39.601 1.00 43.59 97 TYR A CA 1
ATOM 770 C C . TYR A 1 97 ? -5.339 50.525 -39.034 1.00 43.59 97 TYR A C 1
ATOM 772 O O . TYR A 1 97 ? -6.265 51.027 -39.675 1.00 43.59 97 TYR A O 1
ATOM 780 N N . PHE A 1 98 ? -5.511 50.019 -37.813 1.00 50.16 98 PHE A N 1
ATOM 781 C CA . PHE A 1 98 ? -6.696 50.292 -37.009 1.00 50.16 98 PHE A CA 1
ATOM 782 C C . PHE A 1 98 ? -6.745 51.796 -36.719 1.00 50.16 98 PHE A C 1
ATOM 784 O O . PHE A 1 98 ? -5.913 52.341 -35.992 1.00 50.16 98 PHE A O 1
ATOM 791 N N . ARG A 1 99 ? -7.724 52.485 -37.313 1.00 51.44 99 ARG A N 1
ATOM 792 C CA . ARG A 1 99 ? -8.065 53.867 -36.970 1.00 51.44 99 ARG A CA 1
ATOM 793 C C . ARG A 1 99 ? -8.496 53.920 -35.503 1.00 51.44 99 ARG A C 1
ATOM 795 O O . ARG A 1 99 ? -9.607 53.522 -35.169 1.00 51.44 99 ARG A O 1
ATOM 802 N N . SER A 1 100 ? -7.632 54.444 -34.639 1.00 47.75 100 SER A N 1
ATOM 803 C CA . SER A 1 100 ? -8.018 54.874 -33.296 1.00 47.75 100 SER A CA 1
ATOM 804 C C . SER A 1 100 ? -8.788 56.189 -33.406 1.00 47.75 100 SER A C 1
ATOM 806 O O . SER A 1 100 ? -8.203 57.238 -33.670 1.00 47.75 100 SER A O 1
ATOM 808 N N . SER A 1 101 ? -10.101 56.131 -33.191 1.00 46.09 101 SER A N 1
ATOM 809 C CA . SER A 1 101 ? -10.932 57.301 -32.896 1.00 46.09 101 SER A CA 1
ATOM 810 C C . SER A 1 101 ? -10.336 58.088 -31.729 1.00 46.09 101 SER A C 1
ATOM 812 O O . SER A 1 101 ? -10.018 57.511 -30.689 1.00 46.09 101 SER A O 1
ATOM 814 N N . LYS A 1 102 ? -10.247 59.411 -31.864 1.00 43.78 102 LYS A N 1
ATOM 815 C CA . LYS A 1 102 ? -10.104 60.315 -30.722 1.00 43.78 102 LYS A CA 1
ATOM 816 C C . LYS A 1 102 ? -11.166 61.406 -30.844 1.00 43.78 102 LYS A C 1
ATOM 818 O O . LYS A 1 102 ? -11.313 61.987 -31.917 1.00 43.78 102 LYS A O 1
ATOM 823 N N . LYS A 1 103 ? -11.957 61.545 -29.777 1.00 39.66 103 LYS A N 1
ATOM 824 C CA . LYS A 1 103 ? -12.854 62.678 -29.519 1.00 39.66 103 LYS A CA 1
ATOM 825 C C . LYS A 1 103 ? -12.041 63.953 -29.345 1.00 39.66 103 LYS A C 1
ATOM 827 O O . LYS A 1 103 ? -10.908 63.831 -28.823 1.00 39.66 103 LYS A O 1
#

Foldseek 3Di:
DDDDDDDDPVVVVVLVVVCVVVVVVVDNDDSVVSVVVVVVVCVVPVVVVCDVVVPPPPDVVNVCVVPPDDPVDDDPPVCPCCVVVNPDDDDDPPPPDDDDDDD

Secondary structure (DSSP, 8-state):
--------HHHHHHHHHHHHHHHHTT----HHHHHHHHHHHHHHTHHHHHHHHS-----HHHHHHHS----SPPP-GGGHHHHHHTS----------------

Sequence (103 aa):
MYTSVKLKIEAKKKLEELQAKLRLHGIKISLQSLLEKLIELGFEREELLISMLSGRGEDPMLKLLNKPLDWGVEDASTRIDETLYGGEVGSIHRHMYFRSSKK

Radius of gyration: 31.9 Å; chains: 1; bounding box: 42×85×67 Å

pLDDT: mean 76.1, std 15.17, range [39.66, 94.06]